Protein AF-A0A962NZG8-F1 (afdb_monomer_lite)

Radius of gyration: 16.74 Å; chains: 1; bounding box: 42×30×44 Å

Secondary structure (DSSP, 8-state):
-EEEEEE--TTSS---TTSPPP-EEEEEEEEEEEETTEEEEEEEEEEE-SSSS-HHHHHHHHHHHHHHHHHHHHHHHHHHHHTTGGGSPPS-----

Sequence (96 aa):
YMQLSIKAVPDYLPPQGNLVRVQEQDMTVKFTPIAKDKVRLEAEGFVDPGGIAPTWAMNFIQRNAPYSTMLGLQRRVTMAAHNGTLNESSQFIYAE

Foldseek 3Di:
DDKDWDWDPQPPDDDDPVDQGWPTKTKMWDWADPDPPDTDIDIDIATDSPCPDDPVVRVVVRVCVVVVVVVVVVVVVVVCVVVVNPPPDDPDDDDD

Structure (mmCIF, N/CA/C/O backbone):
data_AF-A0A962NZG8-F1
#
_entry.id   AF-A0A962NZG8-F1
#
loop_
_atom_site.group_PDB
_atom_site.id
_atom_site.type_symbol
_atom_site.label_atom_id
_atom_site.label_alt_id
_atom_site.label_comp_id
_atom_site.label_asym_id
_atom_site.label_entity_id
_atom_site.label_seq_id
_atom_site.pdbx_PDB_ins_code
_atom_site.Cartn_x
_atom_site.Cartn_y
_atom_site.Cartn_z
_atom_site.occupancy
_atom_site.B_iso_or_equiv
_atom_site.auth_seq_id
_atom_site.auth_comp_id
_atom_site.auth_asym_id
_atom_site.auth_atom_id
_atom_site.pdbx_PDB_model_num
ATOM 1 N N . 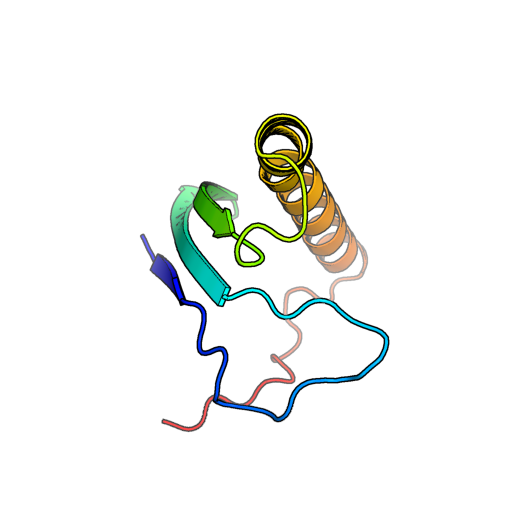TYR A 1 1 ? -5.282 -9.081 14.735 1.00 89.00 1 TYR A N 1
ATOM 2 C CA . TYR A 1 1 ? -5.202 -8.037 13.697 1.00 89.00 1 TYR A CA 1
ATOM 3 C C . TYR A 1 1 ? -5.605 -8.665 12.373 1.00 89.00 1 TYR A C 1
ATOM 5 O O . TYR A 1 1 ? -5.484 -9.877 12.245 1.00 89.00 1 TYR A O 1
ATOM 13 N N . MET A 1 2 ? -6.110 -7.881 11.427 1.00 95.56 2 MET A N 1
ATOM 14 C CA . MET A 1 2 ? -6.242 -8.299 10.027 1.00 95.56 2 MET A CA 1
ATOM 15 C C . MET A 1 2 ? -4.978 -7.855 9.285 1.00 95.56 2 MET A C 1
ATOM 17 O O . MET A 1 2 ? -4.416 -6.815 9.630 1.00 95.56 2 MET A O 1
ATOM 21 N N . GLN A 1 3 ? -4.490 -8.646 8.331 1.00 95.94 3 GLN A N 1
ATOM 22 C CA . GLN A 1 3 ? -3.324 -8.293 7.525 1.00 95.94 3 GLN A CA 1
ATOM 23 C C . GLN A 1 3 ? -3.687 -8.310 6.046 1.00 95.94 3 GLN A C 1
ATOM 25 O O . GLN A 1 3 ? -4.234 -9.289 5.549 1.00 95.94 3 GLN A O 1
ATOM 30 N N . LEU A 1 4 ? -3.316 -7.240 5.353 1.00 95.06 4 LEU A N 1
ATOM 31 C CA . LEU A 1 4 ? -3.309 -7.165 3.903 1.00 95.06 4 LEU A CA 1
ATOM 32 C C . LEU A 1 4 ? -1.876 -7.384 3.414 1.00 95.06 4 LEU A C 1
ATOM 34 O O . LEU A 1 4 ? -0.970 -6.660 3.828 1.00 95.06 4 LEU A O 1
ATOM 38 N N . SER A 1 5 ? -1.682 -8.363 2.536 1.00 96.06 5 SER A N 1
ATOM 39 C CA . SER A 1 5 ? -0.412 -8.614 1.852 1.00 96.06 5 SER A CA 1
ATOM 40 C C . SER A 1 5 ? -0.528 -8.182 0.396 1.00 96.06 5 SER A C 1
ATOM 42 O O . SER A 1 5 ? -1.479 -8.547 -0.289 1.00 96.06 5 SER A O 1
ATOM 44 N N . ILE A 1 6 ? 0.434 -7.390 -0.064 1.00 95.31 6 ILE A N 1
ATOM 45 C CA . ILE A 1 6 ? 0.447 -6.787 -1.395 1.00 95.31 6 ILE A CA 1
ATOM 46 C C . ILE A 1 6 ? 1.739 -7.214 -2.073 1.00 95.31 6 ILE A C 1
ATOM 48 O O . ILE A 1 6 ? 2.825 -6.907 -1.581 1.00 95.31 6 ILE A O 1
ATOM 52 N N . LYS A 1 7 ? 1.605 -7.911 -3.201 1.00 96.75 7 LYS A N 1
ATOM 53 C CA . LYS A 1 7 ? 2.732 -8.375 -4.009 1.00 96.75 7 LYS A CA 1
ATOM 54 C C . LYS A 1 7 ? 2.585 -7.922 -5.453 1.00 96.75 7 LYS A C 1
ATOM 56 O O . LYS A 1 7 ? 1.475 -7.926 -5.986 1.00 96.75 7 LYS A O 1
ATOM 61 N N . ALA A 1 8 ? 3.695 -7.532 -6.074 1.00 96.38 8 ALA A N 1
ATOM 62 C CA . ALA A 1 8 ? 3.719 -7.268 -7.509 1.00 96.38 8 ALA A CA 1
ATOM 63 C C . ALA A 1 8 ? 3.461 -8.561 -8.296 1.00 96.38 8 ALA A C 1
ATOM 65 O O . ALA A 1 8 ? 3.992 -9.621 -7.969 1.00 96.38 8 ALA A O 1
ATOM 66 N N . VAL A 1 9 ? 2.667 -8.444 -9.360 1.00 96.38 9 VAL A N 1
ATOM 67 C CA . VAL A 1 9 ? 2.463 -9.493 -10.369 1.00 96.38 9 VAL A CA 1
ATOM 68 C C . VAL A 1 9 ? 2.651 -8.835 -11.743 1.00 96.38 9 VAL A C 1
ATOM 70 O O . VAL A 1 9 ? 1.666 -8.503 -12.408 1.00 96.38 9 VAL A O 1
ATOM 73 N N . PRO A 1 10 ? 3.903 -8.523 -12.137 1.00 95.00 10 PRO A N 1
ATOM 74 C CA . PRO A 1 10 ? 4.189 -7.617 -13.255 1.00 95.00 10 PRO A CA 1
ATOM 75 C C . PRO A 1 10 ? 3.649 -8.111 -14.604 1.00 95.00 10 PRO A C 1
ATOM 77 O O . PRO A 1 10 ? 3.289 -7.288 -15.451 1.00 95.00 10 PRO A O 1
ATOM 80 N N . ASP A 1 11 ? 3.518 -9.431 -14.750 1.00 95.38 11 ASP A N 1
ATOM 81 C CA . ASP A 1 11 ? 3.094 -10.110 -15.977 1.00 95.38 11 ASP A CA 1
ATOM 82 C C . ASP A 1 11 ? 1.578 -10.327 -16.078 1.00 95.38 11 ASP A C 1
ATOM 84 O O . ASP A 1 11 ? 1.090 -10.832 -17.086 1.00 95.38 11 ASP A O 1
ATOM 88 N N . TYR A 1 12 ? 0.803 -9.942 -15.055 1.00 96.12 12 TYR A N 1
ATOM 89 C CA . TYR A 1 12 ? -0.650 -10.154 -15.057 1.00 96.12 12 TYR A CA 1
ATOM 90 C C . TYR A 1 12 ? -1.365 -9.351 -16.157 1.00 96.12 12 TYR A C 1
ATOM 92 O O . TYR A 1 12 ? -2.369 -9.796 -16.709 1.00 96.12 12 TYR A O 1
ATOM 100 N N . LEU A 1 13 ? -0.846 -8.164 -16.490 1.00 95.44 13 LEU A N 1
ATOM 101 C CA . LEU A 1 13 ? -1.359 -7.307 -17.561 1.00 95.44 13 LEU A CA 1
ATOM 102 C C . LEU A 1 13 ? -0.219 -6.809 -18.455 1.00 95.44 13 LEU A C 1
ATOM 104 O O . LEU A 1 13 ? 0.867 -6.502 -17.947 1.00 95.44 13 LEU A O 1
ATOM 108 N N . PRO A 1 14 ? -0.472 -6.612 -19.763 1.00 95.25 14 PRO A N 1
ATOM 109 C CA . PRO A 1 14 ? 0.546 -6.134 -20.689 1.00 95.25 14 PRO A CA 1
ATOM 110 C C . PRO A 1 14 ? 1.090 -4.750 -20.281 1.00 95.25 14 PRO A C 1
ATOM 112 O O . PRO A 1 14 ? 0.351 -3.936 -19.707 1.00 95.25 14 PRO A O 1
ATOM 115 N N . PRO A 1 15 ? 2.373 -4.453 -20.566 1.00 92.56 15 PRO A N 1
ATOM 116 C CA . PRO A 1 15 ? 2.953 -3.132 -20.342 1.00 92.56 15 PRO A CA 1
ATOM 117 C C . PRO A 1 15 ? 2.214 -2.030 -21.112 1.00 92.56 15 PRO A C 1
ATOM 119 O O . PRO A 1 15 ? 1.706 -2.249 -22.211 1.00 92.56 15 PRO A O 1
ATOM 122 N N . GLN A 1 16 ? 2.188 -0.821 -20.547 1.00 94.25 16 GLN A N 1
ATOM 123 C CA . GLN A 1 16 ? 1.615 0.365 -21.188 1.00 94.25 16 GLN A CA 1
ATOM 124 C C . GLN A 1 16 ? 2.740 1.339 -21.535 1.00 94.25 16 GLN A C 1
ATOM 126 O O . GLN A 1 16 ? 3.513 1.710 -20.659 1.00 94.25 16 GLN A O 1
ATOM 131 N N . GLY A 1 17 ? 2.824 1.769 -22.799 1.00 90.44 17 GLY A N 1
ATOM 132 C CA . GLY A 1 17 ? 4.009 2.459 -23.336 1.00 90.44 17 GLY A CA 1
ATOM 133 C C . GLY A 1 17 ? 4.430 3.748 -22.616 1.00 90.44 17 GLY A C 1
ATOM 134 O O . GLY A 1 17 ? 5.607 4.086 -22.631 1.00 90.44 17 GLY A O 1
ATOM 135 N N . ASN A 1 18 ? 3.503 4.438 -21.946 1.00 93.19 18 ASN A N 1
ATOM 136 C CA . ASN A 1 18 ? 3.782 5.702 -21.251 1.00 93.19 18 ASN A CA 1
ATOM 137 C C . ASN A 1 18 ? 3.984 5.541 -19.735 1.00 93.19 18 ASN A C 1
ATOM 139 O O . ASN A 1 18 ? 4.096 6.543 -19.032 1.00 93.19 18 ASN A O 1
ATOM 143 N N . LEU A 1 19 ? 3.983 4.310 -19.213 1.00 92.31 19 LEU A N 1
ATOM 144 C CA . LEU A 1 19 ? 4.100 4.027 -17.784 1.00 92.31 19 LEU A CA 1
ATOM 145 C C . LEU A 1 19 ? 5.225 3.030 -17.524 1.00 92.31 19 LEU A C 1
ATOM 147 O O . LEU A 1 19 ? 5.404 2.054 -18.249 1.00 92.31 19 LEU A O 1
ATOM 151 N N . VAL A 1 20 ? 5.946 3.242 -16.428 1.00 91.12 20 VAL A N 1
ATOM 152 C CA . VAL A 1 20 ? 6.937 2.281 -15.946 1.00 91.12 20 VAL A CA 1
ATOM 153 C C . VAL A 1 20 ? 6.232 1.207 -15.119 1.00 91.12 20 VAL A C 1
ATOM 155 O O . VAL A 1 20 ? 5.531 1.515 -14.153 1.00 91.12 20 VAL A O 1
ATOM 158 N N . ARG A 1 21 ? 6.413 -0.063 -15.491 1.00 93.88 21 ARG A N 1
ATOM 159 C CA . ARG A 1 21 ? 5.887 -1.206 -14.737 1.00 93.88 21 ARG A CA 1
ATOM 160 C C . ARG A 1 21 ? 6.715 -1.409 -13.466 1.00 93.88 21 ARG A C 1
ATOM 162 O O . ARG A 1 21 ? 7.921 -1.613 -13.549 1.00 93.88 21 ARG A O 1
ATOM 169 N N . VAL A 1 22 ? 6.045 -1.413 -12.313 1.00 93.44 22 VAL A N 1
ATOM 170 C CA . VAL A 1 22 ? 6.618 -1.912 -11.053 1.00 93.44 22 VAL A CA 1
ATOM 171 C C . VAL A 1 22 ? 6.957 -3.390 -11.226 1.00 93.44 22 VAL A C 1
ATOM 173 O O . VAL A 1 22 ? 6.063 -4.175 -11.544 1.00 93.44 22 VAL A O 1
ATOM 176 N N . GLN A 1 23 ? 8.230 -3.738 -11.048 1.00 94.31 23 GLN A N 1
ATOM 177 C CA . GLN A 1 23 ? 8.727 -5.106 -11.201 1.00 94.31 23 GLN A CA 1
ATOM 178 C C . GLN A 1 23 ? 8.608 -5.867 -9.887 1.00 94.31 23 GLN A C 1
ATOM 180 O O . GLN A 1 23 ? 8.087 -6.979 -9.860 1.00 94.31 23 GLN A O 1
ATOM 185 N N . GLU A 1 24 ? 9.014 -5.230 -8.788 1.00 94.44 24 GLU A N 1
ATOM 186 C CA . GLU A 1 24 ? 8.973 -5.830 -7.463 1.00 94.44 24 GLU A CA 1
ATOM 187 C C . GLU A 1 24 ? 8.234 -4.933 -6.478 1.00 94.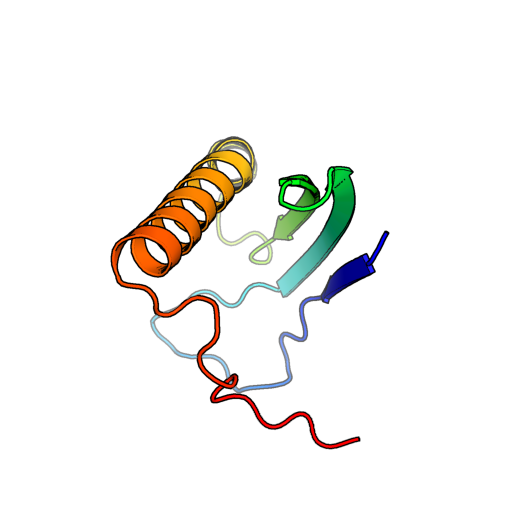44 24 GLU A C 1
ATOM 189 O O . GLU A 1 24 ? 8.395 -3.713 -6.436 1.00 94.44 24 GLU A O 1
ATOM 194 N N . GLN A 1 25 ? 7.400 -5.565 -5.668 1.00 94.44 25 GLN A N 1
ATOM 195 C CA . GLN A 1 25 ? 6.741 -4.952 -4.532 1.00 94.44 25 GLN A CA 1
ATOM 196 C C . GLN A 1 25 ? 6.408 -6.064 -3.552 1.00 94.44 25 GLN A C 1
ATOM 198 O O . GLN A 1 25 ? 5.786 -7.057 -3.934 1.00 94.44 25 GLN A O 1
ATOM 203 N N . ASP A 1 26 ? 6.787 -5.866 -2.298 1.00 96.19 26 ASP A N 1
ATOM 204 C CA . ASP A 1 26 ? 6.329 -6.680 -1.181 1.00 96.19 26 ASP A CA 1
ATOM 205 C C . ASP A 1 26 ? 6.007 -5.734 -0.027 1.00 96.19 26 ASP A C 1
ATOM 207 O O . ASP A 1 26 ? 6.872 -5.008 0.473 1.00 96.19 26 ASP A O 1
ATOM 211 N N . MET A 1 27 ? 4.727 -5.668 0.326 1.00 95.00 27 MET A N 1
ATOM 212 C CA . MET A 1 27 ? 4.226 -4.785 1.367 1.00 95.00 27 MET A CA 1
ATOM 213 C C . MET A 1 27 ? 3.174 -5.500 2.199 1.00 95.00 27 MET A C 1
ATOM 215 O O . MET A 1 27 ? 2.329 -6.236 1.686 1.00 95.00 27 MET A O 1
ATOM 219 N N . THR A 1 28 ? 3.190 -5.231 3.497 1.00 95.69 28 THR A N 1
ATOM 220 C CA . THR A 1 28 ? 2.144 -5.664 4.413 1.00 95.69 28 THR A CA 1
ATOM 221 C C . THR A 1 28 ? 1.523 -4.465 5.109 1.00 95.69 28 THR A C 1
ATOM 223 O O . THR A 1 28 ? 2.194 -3.478 5.412 1.00 95.69 28 THR A O 1
ATOM 226 N N . VAL A 1 29 ? 0.215 -4.543 5.346 1.00 94.62 29 VAL A N 1
ATOM 227 C CA . VAL A 1 29 ? -0.521 -3.577 6.161 1.00 94.62 29 VAL A CA 1
ATOM 228 C C . VAL A 1 29 ? -1.263 -4.339 7.245 1.00 94.62 29 VAL A C 1
ATOM 230 O O . VAL A 1 29 ? -2.103 -5.190 6.954 1.00 94.62 29 VAL A O 1
ATOM 233 N N . LYS A 1 30 ? -0.948 -4.042 8.503 1.00 96.06 30 LYS A N 1
ATOM 234 C CA . LYS A 1 30 ? -1.570 -4.646 9.682 1.00 96.06 30 LYS A CA 1
ATOM 235 C C . LYS A 1 30 ? -2.614 -3.696 10.251 1.00 96.06 30 LYS A C 1
ATOM 237 O O . LYS A 1 30 ? -2.333 -2.528 10.506 1.00 96.06 30 LYS A O 1
ATOM 242 N N . PHE A 1 31 ? -3.807 -4.225 10.482 1.00 95.50 31 PHE A N 1
ATOM 243 C CA . PHE A 1 31 ? -4.960 -3.527 11.034 1.00 95.50 31 PHE A CA 1
ATOM 244 C C . PHE A 1 31 ? -5.268 -4.106 12.413 1.00 95.50 31 PHE A C 1
ATOM 246 O O . PHE A 1 31 ? -5.800 -5.214 12.543 1.00 95.50 31 PHE A O 1
ATOM 253 N N . THR A 1 32 ? -4.929 -3.359 13.458 1.00 97.69 32 THR A N 1
ATOM 254 C CA . THR A 1 32 ? -5.104 -3.788 14.848 1.00 97.69 32 THR A CA 1
ATOM 255 C C . THR A 1 32 ? -6.171 -2.927 15.517 1.00 97.69 32 THR A C 1
ATOM 257 O O . THR A 1 32 ? -5.927 -1.738 15.727 1.00 97.69 32 THR A O 1
ATOM 260 N N . PRO A 1 33 ? -7.352 -3.470 15.861 1.00 96.69 33 PRO A N 1
ATOM 261 C CA . PRO A 1 33 ? -8.317 -2.749 16.684 1.00 96.69 33 PRO A CA 1
ATOM 262 C C . PRO A 1 33 ? -7.679 -2.376 18.025 1.00 96.69 33 PRO A C 1
ATOM 264 O O . PRO A 1 33 ? -7.084 -3.228 18.682 1.00 96.69 33 PRO A O 1
ATOM 267 N N . ILE A 1 34 ? -7.780 -1.107 18.414 1.00 97.19 34 ILE A N 1
ATOM 268 C CA . ILE A 1 34 ? -7.259 -0.599 19.697 1.00 97.19 34 ILE A CA 1
ATOM 269 C C . ILE A 1 34 ? -8.351 0.037 20.566 1.00 97.19 34 ILE A C 1
ATOM 271 O O . ILE A 1 34 ? -8.117 0.298 21.741 1.00 97.19 34 ILE A O 1
ATOM 275 N N . ALA A 1 35 ? -9.538 0.272 20.001 1.00 95.62 35 ALA A N 1
ATOM 276 C CA . ALA A 1 35 ? -10.778 0.596 20.702 1.00 95.62 35 ALA A CA 1
ATOM 277 C C . ALA A 1 35 ? -11.977 0.227 19.807 1.00 95.62 35 ALA A C 1
ATOM 279 O O . ALA A 1 35 ? -11.791 -0.211 18.670 1.00 95.62 35 ALA A O 1
ATOM 280 N N . LYS A 1 36 ? -13.206 0.428 20.299 1.00 89.19 36 LYS A N 1
ATOM 281 C CA . LYS A 1 36 ? -14.452 0.137 19.561 1.00 89.19 36 LYS A CA 1
ATOM 282 C C . LYS A 1 36 ? -14.529 0.846 18.200 1.00 89.19 36 LYS A C 1
ATOM 284 O O . LYS A 1 36 ? -15.056 0.289 17.248 1.00 89.19 36 LYS A O 1
ATOM 289 N N . ASP A 1 37 ? -14.006 2.059 18.122 1.00 88.00 37 ASP A N 1
ATOM 290 C CA . ASP A 1 37 ? -14.083 2.982 16.987 1.00 88.00 37 ASP A CA 1
ATOM 291 C C . ASP A 1 37 ? -12.693 3.391 16.472 1.00 88.00 37 ASP A C 1
ATOM 293 O O . ASP A 1 37 ? -12.552 4.344 15.706 1.00 88.00 37 ASP A O 1
ATOM 297 N N . LYS A 1 38 ? -11.642 2.676 16.895 1.00 91.00 38 LYS A N 1
ATOM 298 C CA . LYS A 1 38 ? -10.258 3.036 16.591 1.00 91.00 38 LYS A CA 1
ATOM 299 C C . LYS A 1 38 ? -9.433 1.821 16.203 1.00 91.00 38 LYS A C 1
ATOM 301 O O . LYS A 1 38 ? -9.347 0.835 16.936 1.00 91.00 38 LYS A O 1
ATOM 306 N N . VAL A 1 39 ? -8.741 1.942 15.078 1.00 94.19 39 VAL A N 1
ATOM 307 C CA . VAL A 1 39 ? -7.827 0.926 14.551 1.00 94.19 39 VAL A CA 1
ATOM 308 C C . VAL A 1 39 ? -6.452 1.558 14.367 1.00 94.19 39 VAL A C 1
ATOM 310 O O . VAL A 1 39 ? -6.334 2.677 13.870 1.00 94.19 39 VAL A O 1
ATOM 313 N N . ARG A 1 40 ? -5.405 0.848 14.787 1.00 94.94 40 ARG A N 1
ATOM 314 C CA . ARG A 1 40 ? -4.013 1.178 14.481 1.00 94.94 40 ARG A CA 1
ATOM 315 C C . ARG A 1 40 ? -3.613 0.494 13.180 1.00 94.94 40 ARG A C 1
ATOM 317 O O . ARG A 1 40 ? -3.826 -0.711 13.039 1.00 94.94 40 ARG A O 1
ATOM 324 N N . LEU A 1 41 ? -3.039 1.267 12.263 1.00 94.19 41 LEU A N 1
ATOM 325 C CA . LEU A 1 41 ? -2.505 0.769 11.002 1.00 94.19 41 LEU A CA 1
ATOM 326 C C . LEU A 1 41 ? -0.985 0.855 11.017 1.00 94.19 41 LEU A C 1
ATOM 328 O O . LEU A 1 41 ? -0.419 1.890 11.366 1.00 94.19 41 LEU A O 1
ATOM 332 N N . GLU A 1 42 ? -0.346 -0.231 10.611 1.00 94.19 42 GLU A N 1
ATOM 333 C CA . GLU A 1 42 ? 1.104 -0.339 10.471 1.00 94.19 42 GLU A CA 1
ATOM 334 C C . GLU A 1 42 ? 1.375 -0.867 9.060 1.00 94.19 42 GLU A C 1
ATOM 336 O O . GLU A 1 42 ? 0.924 -1.960 8.726 1.00 94.19 42 GLU A O 1
ATOM 341 N N . ALA A 1 43 ? 2.034 -0.070 8.217 1.00 91.56 43 ALA A N 1
ATOM 342 C CA . ALA A 1 43 ? 2.371 -0.437 6.843 1.00 91.56 43 ALA A CA 1
ATOM 343 C C . ALA A 1 43 ? 3.889 -0.477 6.667 1.00 91.56 43 ALA A C 1
ATOM 345 O O . ALA A 1 43 ? 4.577 0.486 7.005 1.00 91.56 43 ALA A O 1
ATOM 346 N N . GLU A 1 44 ? 4.390 -1.580 6.125 1.00 93.19 44 GLU A N 1
ATOM 347 C CA . GLU A 1 44 ? 5.813 -1.835 5.909 1.00 93.19 44 GLU A CA 1
ATOM 348 C C . GLU A 1 44 ? 6.015 -2.549 4.576 1.00 93.19 44 GLU A C 1
ATOM 350 O O . GLU A 1 44 ? 5.234 -3.431 4.221 1.00 93.19 44 GLU A O 1
ATOM 355 N N . GLY A 1 45 ? 7.045 -2.169 3.825 1.00 92.88 45 GLY A N 1
ATOM 356 C CA . GLY A 1 45 ? 7.329 -2.771 2.529 1.00 92.88 45 GLY A CA 1
ATOM 357 C C . GLY A 1 45 ? 8.247 -1.925 1.664 1.00 92.88 45 GLY A C 1
ATOM 358 O O . GLY A 1 45 ? 8.755 -0.890 2.100 1.00 92.88 45 GLY A O 1
ATOM 359 N N . PHE A 1 46 ? 8.426 -2.373 0.426 1.00 92.75 46 PHE A N 1
ATOM 360 C CA . PHE A 1 46 ? 9.219 -1.688 -0.590 1.00 92.75 46 PHE A CA 1
ATOM 361 C C . PHE A 1 46 ? 8.564 -1.783 -1.972 1.00 92.75 46 PHE A C 1
ATOM 363 O O . PHE A 1 46 ? 7.665 -2.598 -2.196 1.00 92.75 46 PHE A O 1
ATOM 370 N N . VAL A 1 47 ? 9.031 -0.939 -2.892 1.00 92.06 47 VAL A N 1
ATOM 371 C CA . VAL A 1 47 ? 8.640 -0.933 -4.308 1.00 92.06 47 VAL A CA 1
ATOM 372 C C . VAL A 1 47 ? 9.875 -0.674 -5.174 1.00 92.06 47 VAL A C 1
ATOM 374 O O . VAL A 1 47 ? 10.592 0.299 -4.936 1.00 92.06 47 VAL A O 1
ATOM 377 N N . ASP A 1 48 ? 10.082 -1.489 -6.209 1.00 91.38 48 ASP A N 1
ATOM 378 C CA . ASP A 1 48 ? 11.146 -1.331 -7.204 1.00 91.38 48 ASP A CA 1
ATOM 379 C C . ASP A 1 48 ? 10.588 -1.358 -8.649 1.00 91.38 48 ASP A C 1
ATOM 381 O O . ASP A 1 48 ? 9.975 -2.344 -9.079 1.00 91.38 48 ASP A O 1
ATOM 385 N N . PRO A 1 49 ? 10.788 -0.286 -9.440 1.00 89.62 49 PRO A N 1
ATOM 386 C CA . PRO A 1 49 ? 10.435 -0.238 -10.857 1.00 89.62 49 PRO A CA 1
ATOM 387 C C . PRO A 1 49 ? 11.422 -0.968 -11.790 1.00 89.62 49 PRO A C 1
ATOM 389 O O . PRO A 1 49 ? 11.330 -0.803 -13.004 1.00 89.62 49 PRO A O 1
ATOM 392 N N . GLY A 1 50 ? 12.373 -1.743 -11.268 1.00 87.31 50 GLY A N 1
ATOM 393 C CA . GLY A 1 50 ? 13.340 -2.502 -12.062 1.00 87.31 50 GLY A CA 1
ATOM 394 C C . GLY A 1 50 ? 14.520 -1.660 -12.543 1.00 87.31 50 GLY A C 1
ATOM 395 O O . GLY A 1 50 ? 14.957 -1.800 -13.682 1.00 87.31 50 GLY A O 1
ATOM 396 N N . GLY A 1 51 ? 15.008 -0.739 -11.708 1.00 82.19 51 GLY A N 1
ATOM 397 C CA . GLY A 1 51 ? 16.242 0.011 -11.990 1.00 82.19 51 GLY A CA 1
ATOM 398 C C . GLY A 1 51 ? 16.143 1.139 -13.030 1.00 82.19 51 GLY A C 1
ATOM 399 O O . GLY A 1 51 ? 17.162 1.726 -13.383 1.00 82.19 51 GLY A O 1
ATOM 400 N N . ILE A 1 52 ? 14.939 1.495 -13.498 1.00 86.25 52 ILE A N 1
ATOM 401 C CA . ILE A 1 52 ? 14.723 2.624 -14.432 1.00 86.25 52 ILE A CA 1
ATOM 402 C C . ILE A 1 52 ? 15.011 3.987 -13.774 1.00 86.25 52 ILE A C 1
ATOM 404 O O . ILE A 1 52 ? 15.394 4.942 -14.451 1.00 86.25 52 ILE A O 1
ATOM 408 N N . ALA A 1 53 ? 14.849 4.087 -12.453 1.00 85.44 53 ALA A N 1
ATOM 409 C CA . ALA A 1 53 ? 15.171 5.277 -11.672 1.00 85.44 53 ALA A CA 1
ATOM 410 C C . ALA A 1 53 ? 16.391 5.021 -10.766 1.00 85.44 53 ALA A C 1
ATOM 412 O O . ALA A 1 53 ? 16.513 3.927 -10.211 1.00 85.44 53 ALA A O 1
ATOM 413 N N . PRO A 1 54 ? 17.267 6.021 -10.543 1.00 90.56 54 PRO A N 1
ATOM 414 C CA . PRO A 1 54 ? 18.375 5.888 -9.602 1.00 90.56 54 PRO A CA 1
ATOM 415 C C . PRO A 1 54 ? 17.897 5.518 -8.191 1.00 90.56 54 PRO A C 1
ATOM 417 O O . PRO A 1 54 ? 16.923 6.084 -7.689 1.00 90.56 54 PRO A O 1
ATOM 420 N N . THR A 1 55 ? 18.633 4.641 -7.501 1.00 89.50 55 THR A N 1
ATOM 421 C CA . THR A 1 55 ? 18.267 4.138 -6.163 1.00 89.50 55 THR A CA 1
ATOM 422 C C . THR A 1 55 ? 18.029 5.256 -5.143 1.00 89.50 55 THR A C 1
ATOM 424 O O . THR A 1 55 ? 17.113 5.165 -4.329 1.00 89.50 55 THR A O 1
ATOM 427 N N . TRP A 1 56 ? 18.801 6.349 -5.196 1.00 91.81 56 TRP A N 1
ATOM 428 C CA . TRP A 1 56 ? 18.611 7.482 -4.282 1.00 91.81 56 TRP A CA 1
ATOM 429 C C . TRP A 1 56 ? 17.239 8.152 -4.460 1.00 91.81 56 TRP A C 1
ATOM 431 O O . TRP A 1 56 ? 16.612 8.532 -3.471 1.00 91.81 56 TRP A O 1
ATOM 441 N N . ALA A 1 57 ? 16.751 8.258 -5.700 1.00 90.31 57 ALA A N 1
ATOM 442 C CA . ALA A 1 57 ? 15.463 8.870 -6.008 1.00 90.31 57 ALA A CA 1
ATOM 443 C C . ALA A 1 57 ? 14.322 7.959 -5.542 1.00 90.31 57 ALA A C 1
ATOM 445 O O . ALA A 1 57 ? 13.362 8.426 -4.926 1.00 90.31 57 ALA A O 1
ATOM 446 N N . MET A 1 58 ? 14.476 6.647 -5.743 1.00 90.38 58 MET A N 1
ATOM 447 C CA . MET A 1 58 ? 13.530 5.652 -5.240 1.00 90.38 58 MET A CA 1
ATOM 448 C C . MET A 1 58 ? 13.436 5.667 -3.716 1.00 90.38 58 MET A C 1
ATOM 450 O O . MET A 1 58 ? 12.333 5.731 -3.179 1.00 90.38 58 MET A O 1
ATOM 454 N N . ASN A 1 59 ? 14.567 5.679 -3.008 1.00 90.38 59 ASN A N 1
ATOM 455 C CA . ASN A 1 59 ? 14.584 5.735 -1.545 1.00 90.38 59 ASN A CA 1
ATOM 456 C C . ASN A 1 59 ? 13.952 7.029 -1.010 1.00 90.38 59 ASN A C 1
ATOM 458 O O . ASN A 1 59 ? 13.216 7.000 -0.021 1.00 90.38 59 ASN A O 1
ATOM 462 N N . PHE A 1 60 ? 14.201 8.163 -1.674 1.00 90.69 60 PHE A N 1
ATOM 463 C CA . PHE A 1 60 ? 13.592 9.443 -1.316 1.00 90.69 60 PHE A CA 1
ATOM 464 C C . PHE A 1 60 ? 12.057 9.399 -1.405 1.00 90.69 60 PHE A C 1
ATOM 466 O O . PHE A 1 60 ? 11.373 9.845 -0.482 1.00 90.69 60 PHE A O 1
ATOM 473 N N . ILE A 1 61 ? 11.507 8.826 -2.480 1.00 88.38 61 ILE A N 1
ATOM 474 C CA . ILE A 1 61 ? 10.054 8.691 -2.664 1.00 88.38 61 ILE A CA 1
ATOM 475 C C . ILE A 1 61 ? 9.468 7.677 -1.673 1.00 88.38 61 ILE A C 1
ATOM 477 O O . ILE A 1 61 ? 8.487 7.984 -0.990 1.00 88.38 61 ILE A O 1
ATOM 481 N N . GLN A 1 62 ? 10.082 6.497 -1.548 1.00 89.81 62 GLN A N 1
ATOM 482 C CA . GLN A 1 62 ? 9.603 5.419 -0.675 1.00 89.81 62 GLN A CA 1
ATOM 483 C C . GLN A 1 62 ? 9.503 5.852 0.791 1.00 89.81 62 GLN A C 1
ATOM 485 O O . GLN A 1 62 ? 8.561 5.468 1.476 1.00 89.81 62 GLN A O 1
ATOM 490 N N . ARG A 1 63 ? 10.395 6.730 1.266 1.00 90.38 63 ARG A N 1
ATOM 491 C CA . ARG A 1 63 ? 10.316 7.292 2.624 1.00 90.38 63 ARG A CA 1
ATOM 492 C C . ARG A 1 63 ? 9.030 8.090 2.879 1.00 90.38 63 ARG A C 1
ATOM 494 O O . ARG A 1 63 ? 8.524 8.092 3.999 1.00 90.38 63 ARG A O 1
ATOM 501 N N . ASN A 1 64 ? 8.506 8.776 1.865 1.00 89.69 64 ASN A N 1
ATOM 502 C CA . ASN A 1 64 ? 7.353 9.674 1.999 1.00 89.69 64 ASN A CA 1
ATOM 503 C C . ASN A 1 64 ? 6.013 8.996 1.649 1.00 89.69 64 ASN A C 1
ATOM 505 O O . ASN A 1 64 ? 4.943 9.474 2.048 1.00 89.69 64 ASN A O 1
ATOM 509 N N . ALA A 1 65 ? 6.048 7.885 0.910 1.00 88.94 65 ALA A N 1
ATOM 510 C CA . ALA A 1 65 ? 4.855 7.181 0.444 1.00 88.94 65 ALA A CA 1
ATOM 511 C C . ALA A 1 65 ? 3.947 6.654 1.582 1.00 88.94 65 ALA A C 1
ATOM 513 O O . ALA A 1 65 ? 2.735 6.891 1.510 1.00 88.94 65 ALA A O 1
ATOM 514 N N . PRO A 1 66 ? 4.460 6.035 2.669 1.00 90.00 66 PRO A N 1
ATOM 515 C CA . PRO A 1 66 ? 3.606 5.560 3.759 1.00 90.00 66 PRO A CA 1
ATOM 516 C C . PRO A 1 66 ? 2.831 6.692 4.440 1.00 90.00 66 PRO A C 1
ATOM 518 O O . PRO A 1 66 ? 1.629 6.574 4.671 1.00 90.00 66 PRO A O 1
ATOM 521 N N . TYR A 1 67 ? 3.494 7.821 4.708 1.00 91.06 67 TYR A N 1
ATOM 522 C CA . TYR A 1 67 ? 2.872 8.960 5.382 1.00 91.06 67 TYR A CA 1
ATOM 523 C C . TYR A 1 67 ? 1.739 9.570 4.549 1.00 91.06 67 TYR A C 1
ATOM 525 O O . TYR A 1 67 ? 0.623 9.741 5.039 1.00 91.06 67 TYR A O 1
ATOM 533 N N . SER A 1 68 ? 2.010 9.863 3.274 1.00 92.31 68 SER A N 1
ATOM 534 C CA . SER A 1 68 ? 1.010 10.442 2.368 1.00 92.31 68 SER A CA 1
ATOM 535 C C . SER A 1 68 ? -0.200 9.520 2.172 1.00 92.31 68 SER A C 1
ATOM 537 O O . SER A 1 68 ? -1.338 9.995 2.199 1.00 92.31 68 SER A O 1
ATOM 539 N N . THR A 1 69 ? 0.027 8.206 2.078 1.00 90.81 69 THR A N 1
ATOM 540 C CA . THR A 1 69 ? -1.038 7.197 1.981 1.00 90.81 69 THR A CA 1
ATOM 541 C C . THR A 1 69 ? -1.900 7.161 3.244 1.00 90.81 69 THR A C 1
ATOM 543 O O . THR A 1 69 ? -3.126 7.233 3.150 1.00 90.81 69 THR A O 1
ATOM 546 N N . MET A 1 70 ? -1.284 7.123 4.432 1.00 92.00 70 MET A N 1
ATOM 547 C CA . MET A 1 70 ? -2.015 7.110 5.708 1.00 92.00 70 MET A CA 1
ATOM 548 C C . MET A 1 70 ? -2.821 8.393 5.923 1.00 92.00 70 MET A C 1
ATOM 550 O O . MET A 1 70 ? -3.969 8.334 6.362 1.00 92.00 70 MET A O 1
ATOM 554 N N . LEU A 1 71 ? -2.265 9.548 5.550 1.00 94.00 71 LEU A N 1
ATOM 555 C CA . LEU A 1 71 ? -2.972 10.826 5.614 1.00 94.00 71 LEU A CA 1
ATOM 556 C C . LEU A 1 71 ? -4.175 10.862 4.657 1.00 94.00 71 LEU A C 1
ATOM 558 O O . LEU A 1 71 ? -5.248 11.342 5.023 1.00 94.00 71 LEU A O 1
ATOM 562 N N . GLY A 1 72 ? -4.019 10.335 3.439 1.00 94.62 72 GLY A N 1
ATOM 563 C CA . GLY A 1 72 ? -5.117 10.176 2.485 1.00 94.62 72 GLY A CA 1
ATOM 564 C C . GLY A 1 72 ? -6.226 9.275 3.029 1.00 94.62 72 GLY A C 1
ATOM 565 O O . GLY A 1 72 ? -7.397 9.655 2.997 1.00 94.62 72 GLY A O 1
ATOM 566 N N . LEU A 1 73 ? -5.862 8.125 3.598 1.00 92.81 73 LEU A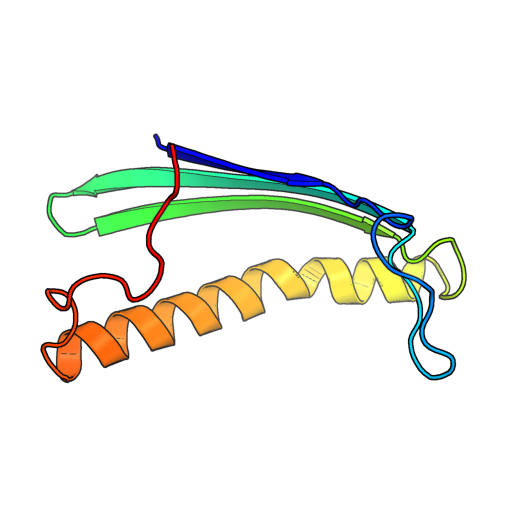 N 1
ATOM 567 C CA . LEU A 1 73 ? -6.813 7.196 4.204 1.00 92.81 73 LEU A CA 1
ATOM 568 C C . LEU A 1 73 ? -7.562 7.833 5.379 1.00 92.81 73 LEU A C 1
ATOM 570 O O . LEU A 1 73 ? -8.789 7.762 5.427 1.00 92.81 73 LEU A O 1
ATOM 574 N N . GLN A 1 74 ? -6.850 8.515 6.281 1.00 92.38 74 GLN A N 1
ATOM 575 C CA . GLN A 1 74 ? -7.461 9.222 7.405 1.00 92.38 74 GLN A CA 1
ATOM 576 C C . GLN A 1 74 ? -8.503 10.235 6.919 1.00 92.38 74 GLN A C 1
ATOM 578 O O . GLN A 1 74 ? -9.617 10.255 7.433 1.00 92.38 74 GLN A O 1
ATOM 583 N N . ARG A 1 75 ? -8.183 11.030 5.887 1.00 95.25 75 ARG A N 1
ATOM 584 C CA . ARG A 1 75 ? -9.141 11.976 5.292 1.00 95.25 75 ARG A CA 1
ATOM 585 C C . ARG A 1 75 ? -10.394 11.269 4.782 1.00 95.25 75 ARG A C 1
ATOM 587 O O . ARG A 1 75 ? -11.492 11.728 5.070 1.00 95.25 75 ARG A O 1
ATOM 594 N N . ARG A 1 76 ? -10.250 10.153 4.059 1.00 92.44 76 ARG A N 1
ATOM 595 C CA . ARG A 1 76 ? -11.394 9.399 3.513 1.00 92.44 76 ARG A CA 1
ATOM 596 C C . ARG A 1 76 ? -12.287 8.835 4.616 1.00 92.44 76 ARG A C 1
ATOM 598 O O . ARG A 1 76 ? -13.502 8.974 4.520 1.00 92.44 76 ARG A O 1
ATOM 605 N N . VAL A 1 77 ? -11.699 8.272 5.671 1.00 90.69 77 VAL A N 1
ATOM 606 C CA . VAL A 1 77 ? -12.448 7.752 6.827 1.00 90.69 77 VAL A CA 1
ATOM 607 C C . VAL A 1 77 ? -13.185 8.879 7.552 1.00 90.69 77 VAL A C 1
ATOM 609 O O . VAL A 1 77 ? -14.376 8.750 7.823 1.00 90.69 77 VAL A O 1
ATOM 612 N N . THR A 1 78 ? -12.524 10.013 7.800 1.00 91.31 78 THR A N 1
ATOM 613 C CA . THR A 1 78 ? -13.157 11.178 8.437 1.00 91.31 78 THR A CA 1
ATOM 614 C C . THR A 1 78 ? -14.294 11.748 7.590 1.00 91.31 78 THR A C 1
ATOM 616 O O . THR A 1 78 ? -15.345 12.084 8.128 1.00 91.31 78 THR A O 1
ATOM 619 N N . MET A 1 79 ? -14.123 11.834 6.267 1.00 92.62 79 MET A N 1
ATOM 620 C CA . MET A 1 79 ? -15.184 12.284 5.360 1.00 92.62 79 MET A CA 1
ATOM 621 C C . MET A 1 79 ? -16.388 11.339 5.375 1.00 92.62 79 MET A C 1
ATOM 623 O O . MET A 1 79 ? -17.517 11.809 5.451 1.00 92.62 79 MET A O 1
ATOM 627 N N . ALA A 1 80 ? -16.167 10.023 5.347 1.00 89.38 80 ALA A N 1
ATOM 628 C CA . ALA A 1 80 ? -17.251 9.046 5.438 1.00 89.38 80 ALA A CA 1
ATOM 629 C C . ALA A 1 80 ? -17.992 9.135 6.782 1.00 89.38 80 ALA A C 1
ATOM 631 O O . ALA A 1 80 ? -19.219 9.070 6.820 1.00 89.38 80 ALA A O 1
ATOM 632 N N . ALA A 1 81 ? -17.258 9.348 7.881 1.00 87.44 81 ALA A N 1
ATOM 633 C CA . ALA A 1 81 ? -17.842 9.578 9.199 1.00 87.44 81 ALA A CA 1
ATOM 634 C C . ALA A 1 81 ? -18.707 10.845 9.228 1.00 87.44 81 ALA A C 1
ATOM 636 O O . ALA A 1 81 ? -19.824 10.813 9.737 1.00 87.44 81 ALA A O 1
ATOM 637 N N . HIS A 1 82 ? -18.214 11.941 8.645 1.00 90.25 82 HIS A N 1
ATOM 638 C CA . HIS A 1 82 ? -18.945 13.203 8.569 1.00 90.25 82 HIS A CA 1
ATOM 639 C C . HIS A 1 82 ? -20.209 13.100 7.705 1.00 90.25 82 HIS A C 1
ATOM 641 O O . HIS A 1 82 ? -21.257 13.610 8.089 1.00 90.25 82 HIS A O 1
ATOM 647 N N . ASN A 1 83 ? -20.123 12.403 6.571 1.00 90.75 83 ASN A N 1
ATOM 648 C CA . ASN A 1 83 ? -21.231 12.248 5.630 1.00 90.75 83 ASN A CA 1
ATOM 649 C C . ASN A 1 83 ? -22.229 11.148 6.041 1.00 90.75 83 ASN A C 1
ATOM 651 O O . ASN A 1 83 ? -23.215 10.938 5.342 1.00 90.75 83 ASN A O 1
ATOM 655 N N . GLY A 1 84 ? -21.979 10.421 7.137 1.00 85.44 84 GLY A N 1
ATOM 656 C CA . GLY A 1 84 ? -22.834 9.322 7.596 1.00 85.44 84 GLY A CA 1
ATOM 657 C C . GLY A 1 84 ? -22.764 8.052 6.738 1.00 85.44 84 GLY A C 1
ATOM 658 O O . GLY A 1 84 ? -23.575 7.149 6.925 1.00 85.44 84 GLY A O 1
ATOM 659 N N . THR A 1 85 ? -21.789 7.942 5.832 1.00 84.00 85 THR A N 1
ATOM 660 C CA . THR A 1 85 ? -21.688 6.843 4.856 1.00 84.00 85 THR A CA 1
ATOM 661 C C . THR A 1 85 ? -20.852 5.659 5.350 1.00 84.00 85 THR A C 1
ATOM 663 O O . THR A 1 85 ? -20.597 4.726 4.596 1.00 84.00 85 THR A O 1
ATOM 666 N N . LEU A 1 86 ? -20.407 5.655 6.615 1.00 78.44 86 LEU A N 1
ATOM 667 C CA . LEU A 1 86 ? -19.636 4.536 7.191 1.00 78.44 86 LEU A CA 1
ATOM 668 C C . LEU A 1 86 ? -20.390 3.201 7.162 1.00 78.44 86 LEU A C 1
ATOM 670 O O . LEU A 1 86 ? -19.760 2.149 7.107 1.00 78.44 86 LEU A O 1
ATOM 674 N N . ASN A 1 87 ? -21.721 3.255 7.220 1.00 77.31 87 ASN A N 1
ATOM 675 C CA . ASN A 1 87 ? -22.585 2.078 7.265 1.00 77.31 87 ASN A CA 1
ATOM 676 C C . ASN A 1 87 ? -23.122 1.680 5.882 1.00 77.31 87 ASN A C 1
ATOM 678 O O . ASN A 1 87 ? -23.950 0.774 5.795 1.00 77.31 87 ASN A O 1
ATOM 682 N N . GLU A 1 88 ? -22.698 2.355 4.809 1.00 77.19 88 GLU A N 1
ATOM 683 C CA . GLU A 1 88 ? -23.070 1.945 3.458 1.00 77.19 88 GLU A CA 1
ATOM 684 C C . GLU A 1 88 ? -22.414 0.604 3.121 1.00 77.19 88 GLU A C 1
ATOM 686 O O . GLU A 1 88 ? -21.236 0.366 3.398 1.00 77.19 88 GLU A O 1
AT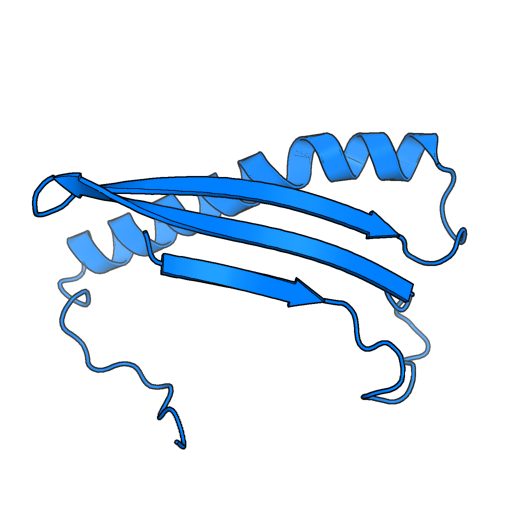OM 691 N N . SER A 1 89 ? -23.191 -0.295 2.520 1.00 71.94 89 SER A N 1
ATOM 692 C CA . SER A 1 89 ? -22.686 -1.578 2.046 1.00 71.94 89 SER A CA 1
ATOM 693 C C . SER A 1 89 ? -21.573 -1.361 1.024 1.00 71.94 89 SER A C 1
ATOM 695 O O . SER A 1 89 ? -21.738 -0.593 0.074 1.00 71.94 89 SER A O 1
ATOM 697 N N . SER A 1 90 ? -20.454 -2.068 1.204 1.00 68.62 90 SER A N 1
ATOM 698 C CA . SER A 1 90 ? -19.345 -2.070 0.248 1.00 68.62 90 SER A CA 1
ATOM 699 C C . SER A 1 90 ? -19.853 -2.370 -1.164 1.00 68.62 90 SER A C 1
ATOM 701 O O . SER A 1 90 ? -20.548 -3.360 -1.377 1.00 68.62 90 SER A O 1
ATOM 703 N N . GLN A 1 91 ? -19.459 -1.545 -2.136 1.00 68.50 91 GLN A N 1
ATOM 704 C CA . GLN A 1 91 ? -19.719 -1.808 -3.558 1.00 68.50 91 GLN A CA 1
ATOM 705 C C . GLN A 1 91 ? -18.902 -2.995 -4.091 1.00 68.50 91 GLN A C 1
ATOM 707 O O . GLN A 1 91 ? -19.207 -3.539 -5.148 1.00 68.50 91 GLN A O 1
ATOM 712 N N . PHE A 1 92 ? -17.860 -3.400 -3.362 1.00 65.56 92 PHE A N 1
ATOM 713 C CA . PHE A 1 92 ? -17.088 -4.593 -3.671 1.00 65.56 92 PHE A CA 1
ATOM 714 C C . PHE A 1 92 ? -17.810 -5.814 -3.101 1.00 65.56 92 PHE A C 1
ATOM 716 O O . PHE A 1 92 ? -17.878 -5.979 -1.881 1.00 65.56 92 PHE A O 1
ATOM 723 N N . ILE A 1 93 ? -18.341 -6.646 -3.997 1.00 64.44 93 ILE A N 1
ATOM 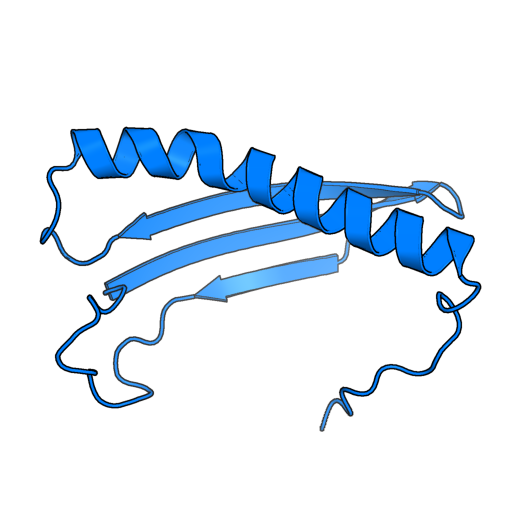724 C CA . ILE A 1 93 ? -18.809 -7.997 -3.686 1.00 64.44 93 ILE A CA 1
ATOM 725 C C . ILE A 1 93 ? -17.571 -8.891 -3.694 1.00 64.44 93 ILE A C 1
ATOM 727 O O . ILE A 1 93 ? -16.929 -9.052 -4.732 1.00 64.44 93 ILE A O 1
ATOM 731 N N . TYR A 1 94 ? -17.210 -9.441 -2.538 1.00 55.25 94 TYR A N 1
ATOM 732 C CA . TYR A 1 94 ? -16.170 -10.460 -2.467 1.00 55.25 94 TYR A CA 1
ATOM 733 C C . TYR A 1 94 ? -16.778 -11.767 -2.982 1.00 55.25 94 TYR A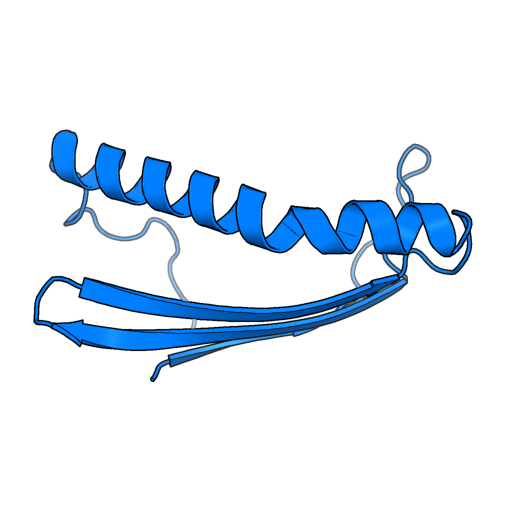 C 1
ATOM 735 O O . TYR A 1 94 ? -17.720 -12.279 -2.381 1.00 55.25 94 TYR A O 1
ATOM 743 N N . ALA A 1 95 ? -16.296 -12.257 -4.123 1.00 56.03 95 ALA A N 1
ATOM 744 C CA . ALA A 1 95 ? -16.534 -13.642 -4.508 1.00 56.03 95 ALA A CA 1
ATOM 745 C C . ALA A 1 95 ? -15.653 -14.518 -3.609 1.00 56.03 95 ALA A C 1
ATOM 747 O O . ALA A 1 95 ? -14.452 -14.252 -3.502 1.00 56.03 95 ALA A O 1
ATOM 748 N N . GLU A 1 96 ? -16.273 -15.477 -2.921 1.00 45.25 96 GLU A N 1
ATOM 749 C CA . GLU A 1 96 ? -15.572 -16.515 -2.153 1.00 45.25 96 GLU A CA 1
ATOM 750 C C . GLU A 1 96 ? -14.777 -17.456 -3.066 1.00 45.25 96 GLU A C 1
ATOM 752 O O . GLU A 1 96 ? -15.258 -17.748 -4.189 1.00 45.25 96 GLU A O 1
#

pLDDT: mean 89.35, std 9.47, range [45.25, 97.69]